Protein AF-A0A3D1TT75-F1 (afdb_monomer_lite)

Sequence (103 aa):
RLPCFKLGLRMGDPRFLKRFARAVRFGSYLRIVEEGQVRAGDAVDVIHRPAHGVSVALMGRSRLEDPSLGNQLLAAPEIPDRWRRRLENEVLSHHDLRTRGSS

Secondary structure (DSSP, 8-state):
----HHHHHHTT-TTHHHHHHHHT--------SS-----TT---------TT---HHHHHHHHHT-GGGHHHHTT-TTS-HHHHHHHHHHHHHHHHHHHTT--

Foldseek 3Di:
DQDDQVVCVVVVHSCVNVVVLVVLPDDDDDDPPDDDDDDPPDDDDDPDDDPLPDDSSLVSCCVPPNVVSLVSNCSDPPPDPVSVVVSVVSVVVVVVVVVVVPD

Radius of gyration: 17.47 Å; chains: 1; bounding box: 44×21×50 Å

Structure (mmCIF, N/CA/C/O backbone):
data_AF-A0A3D1TT75-F1
#
_entry.id   AF-A0A3D1TT75-F1
#
loop_
_atom_site.group_PDB
_atom_site.id
_atom_site.type_symbol
_atom_site.label_atom_id
_atom_site.label_alt_id
_atom_site.label_comp_id
_atom_site.label_asym_id
_atom_site.label_entity_id
_atom_site.label_seq_id
_atom_site.pdbx_PDB_ins_code
_atom_site.Cartn_x
_atom_site.Cartn_y
_atom_site.Cartn_z
_atom_site.occupancy
_atom_site.B_iso_or_equiv
_atom_site.auth_seq_id
_atom_site.auth_comp_id
_atom_site.auth_asym_id
_atom_site.auth_atom_id
_atom_site.pdbx_PDB_model_num
ATOM 1 N N . ARG A 1 1 ? 0.486 2.008 1.862 1.00 87.56 1 ARG A N 1
ATOM 2 C CA . ARG A 1 1 ? 1.336 2.713 2.862 1.00 87.56 1 ARG A CA 1
ATOM 3 C C . ARG A 1 1 ? 2.787 2.298 2.649 1.00 87.56 1 ARG A C 1
ATOM 5 O O . ARG A 1 1 ? 3.034 1.104 2.582 1.00 87.56 1 ARG A O 1
ATOM 12 N N . LEU A 1 2 ? 3.734 3.236 2.565 1.00 89.44 2 LEU A N 1
ATOM 13 C CA . LEU A 1 2 ? 5.169 2.914 2.499 1.00 89.44 2 LEU A CA 1
ATOM 14 C C . LEU A 1 2 ? 5.844 3.184 3.855 1.00 89.44 2 LEU A C 1
ATOM 16 O O . LEU A 1 2 ? 5.449 4.133 4.539 1.00 89.44 2 LEU A O 1
ATOM 20 N N . PRO A 1 3 ? 6.813 2.352 4.279 1.00 89.69 3 PRO A N 1
ATOM 21 C CA . PRO A 1 3 ? 7.568 2.588 5.501 1.00 89.69 3 PRO A CA 1
ATOM 22 C C . PRO A 1 3 ? 8.437 3.845 5.353 1.00 89.69 3 PRO A C 1
ATOM 24 O O . PRO A 1 3 ? 8.927 4.156 4.272 1.00 89.69 3 PRO A O 1
ATOM 27 N N . CYS A 1 4 ? 8.646 4.556 6.458 1.00 90.31 4 CYS A N 1
ATOM 28 C CA . CYS A 1 4 ? 9.587 5.675 6.550 1.00 90.31 4 CYS A CA 1
ATOM 29 C C . CYS A 1 4 ? 10.615 5.395 7.651 1.00 90.31 4 CYS A C 1
ATOM 31 O O . CYS A 1 4 ? 10.424 4.475 8.450 1.00 90.31 4 CYS A O 1
ATOM 33 N N . PHE A 1 5 ? 11.682 6.195 7.727 1.00 90.19 5 PHE A N 1
ATOM 34 C CA . PHE A 1 5 ? 12.781 5.987 8.681 1.00 90.19 5 PHE A CA 1
ATOM 35 C C . PHE A 1 5 ? 12.318 5.908 10.150 1.00 90.19 5 PHE A C 1
ATOM 37 O O . PHE A 1 5 ? 12.897 5.159 10.934 1.00 90.19 5 PHE A O 1
ATOM 44 N N . LYS A 1 6 ? 11.219 6.592 10.514 1.00 93.25 6 LYS A N 1
ATOM 45 C CA . LYS A 1 6 ? 10.628 6.541 11.866 1.00 93.25 6 LYS A CA 1
ATOM 46 C C . LYS A 1 6 ? 10.228 5.131 12.299 1.00 93.25 6 LYS A C 1
ATOM 48 O O . LYS A 1 6 ? 10.218 4.845 13.491 1.00 93.25 6 LYS A O 1
ATOM 53 N N . LEU A 1 7 ? 9.915 4.245 11.351 1.00 93.31 7 LEU A N 1
ATOM 54 C CA . LEU A 1 7 ? 9.650 2.844 11.667 1.00 93.31 7 LEU A CA 1
ATOM 55 C C . LEU A 1 7 ? 10.908 2.153 12.209 1.00 93.31 7 LEU A C 1
ATOM 57 O O . LEU A 1 7 ? 10.808 1.412 13.175 1.00 93.31 7 LEU A O 1
ATOM 61 N N . GLY A 1 8 ? 12.085 2.434 11.642 1.00 94.38 8 GLY A N 1
ATOM 62 C CA . GLY A 1 8 ? 13.355 1.901 12.141 1.00 94.38 8 GLY A CA 1
ATOM 63 C C . GLY A 1 8 ? 13.681 2.413 13.540 1.00 94.38 8 GLY A C 1
ATOM 64 O O . GLY A 1 8 ? 14.024 1.619 14.410 1.00 94.38 8 GLY A O 1
ATOM 65 N N . LEU A 1 9 ? 13.462 3.711 13.785 1.00 95.12 9 LEU A N 1
ATOM 66 C CA . LEU A 1 9 ? 13.619 4.309 15.116 1.00 95.12 9 LEU A CA 1
ATOM 67 C C . LEU A 1 9 ? 12.698 3.649 16.150 1.00 95.12 9 LEU A C 1
ATOM 69 O O . LEU A 1 9 ? 13.156 3.260 17.218 1.00 95.12 9 LEU A O 1
ATOM 73 N N . ARG A 1 10 ? 11.413 3.457 15.816 1.00 95.94 10 ARG A N 1
ATOM 74 C CA . ARG A 1 10 ? 10.443 2.806 16.713 1.00 95.94 10 ARG A CA 1
ATOM 75 C C . ARG A 1 10 ? 10.818 1.361 17.042 1.00 95.94 10 ARG A C 1
ATOM 77 O O . ARG A 1 10 ? 10.514 0.894 18.131 1.00 95.94 10 ARG A O 1
ATOM 84 N N . MET A 1 11 ? 11.439 0.661 16.101 1.00 96.56 11 MET A N 1
ATOM 85 C CA . MET A 1 11 ? 11.857 -0.727 16.281 1.00 96.56 11 MET A CA 1
ATOM 86 C C . MET A 1 11 ? 13.268 -0.857 16.873 1.00 96.56 11 MET A C 1
ATOM 88 O O . MET A 1 11 ? 13.736 -1.979 17.033 1.00 96.56 11 MET A O 1
ATOM 92 N N . GLY A 1 12 ? 13.952 0.258 17.166 1.00 96.56 12 GLY A N 1
ATOM 93 C CA . GLY A 1 12 ? 15.318 0.260 17.698 1.00 96.56 12 GLY A CA 1
ATOM 94 C C . GLY A 1 12 ? 16.363 -0.319 16.741 1.00 96.56 12 GLY A C 1
ATOM 95 O O . GLY A 1 12 ? 17.421 -0.752 17.184 1.00 96.56 12 GLY A O 1
ATOM 96 N N . ASP A 1 13 ? 16.075 -0.367 15.435 1.00 95.56 13 ASP A N 1
ATOM 97 C CA . ASP A 1 13 ? 16.930 -1.045 14.462 1.00 95.56 13 ASP A CA 1
ATOM 98 C C . ASP A 1 13 ? 16.978 -0.300 13.111 1.00 95.56 13 ASP A C 1
ATOM 100 O O . ASP A 1 13 ? 15.982 -0.261 12.373 1.00 95.56 13 ASP A O 1
ATOM 104 N N . PRO A 1 14 ? 18.147 0.247 12.718 1.00 89.06 14 PRO A N 1
ATOM 105 C CA . PRO A 1 14 ? 18.300 0.983 11.463 1.00 89.06 14 PRO A CA 1
ATOM 106 C C . PRO A 1 14 ? 18.133 0.101 10.214 1.00 89.06 14 PRO A C 1
ATOM 108 O O . PRO A 1 14 ? 17.798 0.597 9.139 1.00 89.06 14 PRO A O 1
ATOM 111 N N . ARG A 1 15 ? 18.312 -1.221 10.329 1.00 93.00 15 ARG A N 1
ATOM 112 C CA . ARG A 1 15 ? 18.118 -2.199 9.245 1.00 93.00 15 ARG A CA 1
ATOM 113 C C . ARG A 1 15 ? 16.677 -2.705 9.162 1.00 93.00 15 ARG A C 1
ATOM 115 O O . ARG A 1 15 ? 16.355 -3.456 8.235 1.00 93.00 15 ARG A O 1
ATOM 122 N N . PHE A 1 16 ? 15.795 -2.290 10.075 1.00 94.62 16 PHE A N 1
ATOM 123 C CA . PHE A 1 16 ? 14.409 -2.754 10.110 1.00 94.62 16 PHE A CA 1
ATOM 124 C C . PHE A 1 16 ? 13.665 -2.474 8.803 1.00 94.62 16 PHE A C 1
ATOM 126 O O . PHE A 1 16 ? 12.945 -3.342 8.320 1.00 94.62 16 PHE A O 1
ATOM 133 N N . LEU A 1 17 ? 13.874 -1.307 8.179 1.00 91.56 17 LEU A N 1
ATOM 134 C CA . LEU A 1 17 ? 13.213 -0.959 6.914 1.00 91.56 17 LEU A CA 1
ATOM 135 C C . LEU A 1 17 ? 13.534 -1.963 5.800 1.00 91.56 17 LEU A C 1
ATOM 137 O O . LEU A 1 17 ? 12.635 -2.359 5.063 1.00 91.56 17 LEU A O 1
ATOM 141 N N . LYS A 1 18 ? 14.790 -2.419 5.712 1.00 90.50 18 LYS A N 1
ATOM 142 C CA . LYS A 1 18 ? 15.212 -3.421 4.723 1.00 90.50 18 LYS A CA 1
ATOM 143 C C . LYS A 1 18 ? 14.538 -4.769 4.974 1.00 90.50 18 LYS A C 1
ATOM 145 O O . LYS A 1 18 ? 14.118 -5.426 4.026 1.00 90.50 18 LYS A O 1
ATOM 150 N N . ARG A 1 19 ? 14.398 -5.180 6.240 1.00 92.56 19 ARG A N 1
ATOM 151 C CA . ARG A 1 19 ? 13.649 -6.400 6.594 1.00 92.56 19 ARG A CA 1
ATOM 152 C C . ARG A 1 19 ? 12.158 -6.261 6.300 1.00 92.56 19 ARG A C 1
ATOM 154 O O . ARG A 1 19 ? 11.563 -7.182 5.756 1.00 92.56 19 ARG A O 1
ATOM 161 N N . PHE A 1 20 ? 11.573 -5.111 6.622 1.00 92.62 20 PHE A N 1
ATOM 162 C CA . PHE A 1 20 ? 10.167 -4.825 6.364 1.00 92.62 20 PHE A CA 1
ATOM 163 C C . PHE A 1 20 ? 9.850 -4.858 4.864 1.00 92.62 20 PHE A C 1
ATOM 165 O O . PHE A 1 20 ? 8.865 -5.477 4.471 1.00 92.62 20 PHE A O 1
ATOM 172 N N . ALA A 1 21 ? 10.705 -4.246 4.035 1.00 91.38 21 ALA A N 1
ATOM 173 C CA . ALA A 1 21 ? 10.571 -4.272 2.580 1.00 91.38 21 ALA A CA 1
ATOM 174 C C . ALA A 1 21 ? 10.560 -5.712 2.045 1.00 91.38 21 ALA A C 1
ATOM 176 O O . ALA A 1 21 ? 9.594 -6.109 1.400 1.00 91.38 21 ALA A O 1
ATOM 177 N N . ARG A 1 22 ? 11.550 -6.522 2.452 1.00 91.44 22 ARG A N 1
ATOM 178 C CA . ARG A 1 22 ? 11.673 -7.941 2.074 1.00 91.44 22 ARG A CA 1
ATOM 179 C C . ARG A 1 22 ? 10.498 -8.810 2.515 1.00 91.44 22 ARG A C 1
ATOM 181 O O . ARG A 1 22 ? 10.198 -9.801 1.863 1.00 91.44 22 ARG A O 1
ATOM 188 N N . ALA A 1 23 ? 9.850 -8.477 3.632 1.00 93.31 23 ALA A N 1
ATOM 189 C CA . ALA A 1 23 ? 8.682 -9.216 4.105 1.00 93.31 23 ALA A CA 1
ATOM 190 C C . ALA A 1 23 ? 7.436 -8.959 3.239 1.00 93.31 23 ALA A C 1
ATOM 192 O O . ALA A 1 23 ? 6.510 -9.761 3.257 1.00 93.31 23 ALA A O 1
ATOM 193 N N . VAL A 1 24 ? 7.388 -7.844 2.501 1.00 91.38 24 VAL A N 1
ATOM 194 C CA . VAL A 1 24 ? 6.271 -7.454 1.621 1.00 91.38 24 VAL A CA 1
ATOM 195 C C . VAL A 1 24 ? 4.912 -7.347 2.348 1.00 91.38 24 VAL A C 1
ATOM 197 O O . VAL A 1 24 ? 3.843 -7.400 1.746 1.00 91.38 24 VAL A O 1
ATOM 200 N N . ARG A 1 25 ? 4.924 -7.133 3.671 1.00 91.88 25 ARG A N 1
ATOM 201 C CA . ARG A 1 25 ? 3.717 -7.031 4.519 1.00 91.88 25 ARG A CA 1
ATOM 202 C C . ARG A 1 25 ? 3.283 -5.580 4.716 1.00 91.88 25 ARG A C 1
ATOM 204 O O . ARG A 1 25 ? 3.209 -5.075 5.836 1.00 91.88 25 ARG A O 1
ATOM 211 N N . PHE A 1 26 ? 3.041 -4.880 3.614 1.00 92.62 26 PHE A N 1
ATOM 212 C CA . PHE A 1 26 ? 2.613 -3.483 3.654 1.00 92.62 26 PHE A CA 1
ATOM 213 C C . PHE A 1 26 ? 1.127 -3.367 4.006 1.00 92.62 26 PHE A C 1
ATOM 215 O O . PHE A 1 26 ? 0.298 -4.131 3.522 1.00 92.62 26 PHE A O 1
ATOM 222 N N . GLY A 1 27 ? 0.785 -2.360 4.809 1.00 92.75 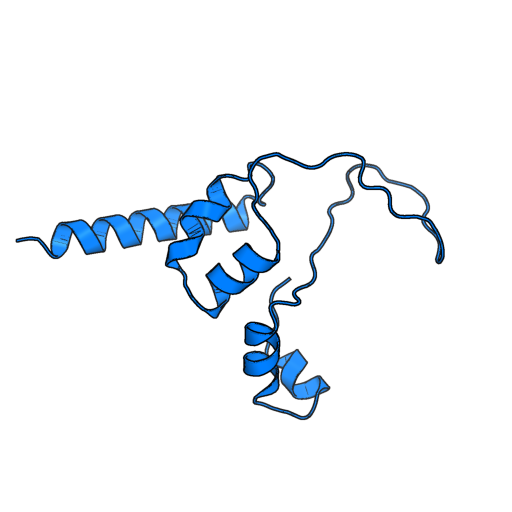27 GLY A N 1
ATOM 223 C CA . GLY A 1 27 ? -0.604 -1.943 4.995 1.00 92.75 27 GLY A CA 1
ATOM 224 C C . GLY A 1 27 ? -1.089 -1.018 3.873 1.00 92.75 27 GLY A C 1
ATOM 225 O O . GLY A 1 27 ? -0.295 -0.456 3.105 1.00 92.75 27 GLY A O 1
ATOM 226 N N . SER A 1 28 ? -2.396 -0.775 3.837 1.00 92.75 28 SER A N 1
ATOM 227 C CA . SER A 1 28 ? -3.015 0.221 2.959 1.00 92.75 28 SER A CA 1
ATOM 228 C C . SER A 1 28 ? -3.735 1.307 3.755 1.00 92.75 28 SER A C 1
ATOM 230 O O . SER A 1 28 ? -3.896 1.197 4.968 1.00 92.75 28 SER A O 1
ATOM 232 N N . TYR A 1 29 ? -4.122 2.367 3.054 1.00 90.81 29 TYR A N 1
ATOM 233 C CA . TYR A 1 29 ? -5.141 3.298 3.519 1.00 90.81 29 TYR A CA 1
ATOM 234 C C . TYR A 1 29 ? -6.416 3.035 2.727 1.00 90.81 29 TYR A C 1
ATOM 236 O O . TYR A 1 29 ? -6.344 2.661 1.555 1.00 90.81 29 TYR A O 1
ATOM 244 N N . LEU A 1 30 ? -7.557 3.231 3.376 1.00 92.19 30 LEU A N 1
ATOM 245 C CA . LEU A 1 30 ? -8.869 3.183 2.748 1.00 92.19 30 LEU A CA 1
ATOM 246 C C . LEU A 1 30 ? -9.387 4.614 2.605 1.00 92.19 30 LEU A C 1
ATOM 248 O O . LEU A 1 30 ? -9.061 5.481 3.418 1.00 92.19 30 LEU A O 1
ATOM 252 N N . ARG A 1 31 ? -10.172 4.855 1.558 1.00 91.75 31 ARG A N 1
ATOM 253 C CA . ARG A 1 31 ? -10.937 6.091 1.389 1.00 91.75 31 ARG A CA 1
ATOM 254 C C . ARG A 1 31 ? -12.362 5.826 1.861 1.00 91.75 31 ARG A C 1
ATOM 256 O O . ARG A 1 31 ? -12.910 4.776 1.542 1.00 91.75 31 ARG A O 1
ATOM 263 N N . ILE A 1 32 ? -12.948 6.783 2.570 1.00 94.62 32 ILE A N 1
ATOM 264 C CA . ILE A 1 32 ? -14.369 6.755 2.921 1.00 94.62 32 ILE A CA 1
ATOM 265 C C . ILE A 1 32 ? -15.167 6.992 1.636 1.00 94.62 32 ILE A C 1
ATOM 267 O O . ILE A 1 32 ? -14.986 8.017 0.980 1.00 94.62 32 ILE A O 1
ATOM 271 N N . VAL A 1 33 ? -15.975 6.008 1.242 1.00 94.19 33 VAL A N 1
ATOM 272 C CA . VAL A 1 33 ? -16.904 6.121 0.103 1.00 94.19 33 VAL A CA 1
ATOM 273 C C . VAL A 1 33 ? -18.293 6.561 0.554 1.00 94.19 33 VAL A C 1
ATOM 275 O O . VAL A 1 33 ? -18.965 7.278 -0.174 1.00 94.19 33 VAL A O 1
ATOM 278 N N . GLU A 1 34 ? -18.670 6.176 1.771 1.00 97.06 34 GLU A N 1
ATOM 279 C CA . GLU A 1 34 ? -19.915 6.517 2.446 1.00 97.06 34 GLU A CA 1
ATOM 280 C C . GLU A 1 34 ? -19.609 6.654 3.942 1.00 97.06 34 GLU A C 1
ATOM 282 O O . GLU A 1 34 ? -18.848 5.856 4.499 1.00 97.06 34 GLU A O 1
ATOM 287 N N . GLU A 1 35 ? -20.128 7.703 4.575 1.00 98.12 35 GLU A N 1
ATOM 288 C CA . GLU A 1 35 ? -19.946 7.936 6.008 1.00 98.12 35 GLU A CA 1
ATOM 289 C C . GLU A 1 35 ? -20.868 7.034 6.833 1.00 98.12 35 GLU A C 1
ATOM 291 O O . GLU A 1 35 ? -21.982 6.714 6.430 1.00 98.12 35 GLU A O 1
ATOM 296 N N . GLY A 1 36 ? -20.419 6.642 8.023 1.00 97.06 36 GLY A N 1
ATOM 297 C CA . GLY A 1 36 ? -21.187 5.765 8.898 1.00 97.06 36 GLY A CA 1
ATOM 298 C C . GLY A 1 36 ? -20.500 5.530 10.238 1.00 97.06 36 GLY A C 1
ATOM 299 O O . GLY A 1 36 ? -19.455 6.112 10.535 1.00 97.06 36 GLY A O 1
ATOM 300 N N . GLN A 1 37 ? -21.097 4.667 11.059 1.00 97.62 37 GLN A N 1
ATOM 301 C CA . GLN A 1 37 ? -20.527 4.256 12.341 1.00 97.62 37 GLN A CA 1
ATOM 302 C C . GLN A 1 37 ? -19.799 2.919 12.199 1.00 97.62 37 GLN A C 1
ATOM 304 O O . GLN A 1 37 ? -20.312 1.997 11.576 1.00 97.62 37 GLN A O 1
ATOM 309 N N . VAL A 1 38 ? -18.628 2.819 12.824 1.00 96.38 38 VAL A N 1
ATOM 310 C CA . VAL A 1 38 ? -17.831 1.589 12.920 1.00 96.38 38 VAL A CA 1
ATOM 311 C C . VAL A 1 38 ? -17.385 1.385 14.363 1.00 96.38 38 VAL A C 1
ATOM 313 O O . VAL A 1 38 ? -17.116 2.351 15.085 1.00 96.38 38 VAL A O 1
ATOM 316 N N . ARG A 1 39 ? -17.307 0.133 14.799 1.00 97.69 39 ARG A N 1
ATOM 317 C CA . ARG A 1 39 ? -16.925 -0.273 16.153 1.00 97.69 39 ARG A CA 1
ATOM 318 C C . ARG A 1 39 ? -15.899 -1.400 16.104 1.00 97.69 39 ARG A C 1
ATOM 320 O O . ARG A 1 39 ? -15.745 -2.116 15.118 1.00 97.69 39 ARG A O 1
ATOM 327 N N . ALA A 1 40 ? -15.152 -1.548 17.195 1.00 98.00 40 ALA A N 1
ATOM 328 C CA . ALA A 1 40 ? -14.234 -2.669 17.335 1.00 98.00 40 ALA A CA 1
ATOM 329 C C . ALA A 1 40 ? -15.025 -3.986 17.363 1.00 98.00 40 ALA A C 1
ATOM 331 O O . ALA A 1 40 ? -15.961 -4.123 18.146 1.00 98.00 40 ALA A O 1
ATOM 332 N N . GLY A 1 41 ? -14.617 -4.944 16.530 1.00 97.75 41 GLY A N 1
ATOM 333 C CA . GLY A 1 41 ? -15.293 -6.235 16.388 1.00 97.75 41 GLY A CA 1
ATOM 334 C C . GLY A 1 41 ? -16.240 -6.327 15.191 1.00 97.75 41 GLY A C 1
ATOM 335 O O . GLY A 1 41 ? -16.655 -7.438 14.870 1.00 97.75 41 GLY A O 1
ATOM 336 N N . ASP A 1 42 ? -16.530 -5.219 14.503 1.00 97.62 42 ASP A N 1
ATOM 337 C CA . ASP A 1 42 ? -17.312 -5.258 13.265 1.00 97.62 42 ASP A CA 1
ATOM 338 C C . ASP A 1 42 ? -16.597 -6.102 12.196 1.00 97.62 42 ASP A C 1
ATOM 340 O O . ASP A 1 42 ? -15.369 -6.052 12.044 1.00 97.62 42 ASP A O 1
ATOM 344 N N . ALA A 1 43 ? -17.374 -6.891 11.451 1.00 97.56 43 ALA A N 1
ATOM 345 C CA . ALA A 1 43 ? -16.860 -7.699 10.354 1.00 97.56 43 ALA A CA 1
ATOM 346 C C . ALA A 1 43 ? -16.410 -6.817 9.177 1.00 97.56 43 ALA A C 1
ATOM 348 O O . ALA A 1 43 ? -1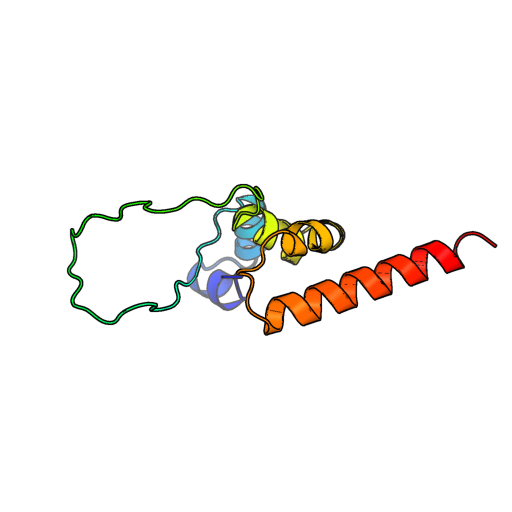6.932 -5.726 8.947 1.00 97.56 43 ALA A O 1
ATOM 349 N N . VAL A 1 44 ? -15.437 -7.313 8.412 1.00 96.06 44 VAL A N 1
ATOM 350 C CA . VAL A 1 44 ? -14.991 -6.687 7.165 1.00 96.06 44 VAL A CA 1
ATOM 351 C C . VAL A 1 44 ? -15.278 -7.645 6.023 1.00 96.06 44 VAL A C 1
ATOM 353 O O . VAL A 1 44 ? -14.582 -8.649 5.864 1.00 96.06 44 VAL A O 1
ATOM 356 N N . ASP A 1 45 ? -16.268 -7.299 5.207 1.00 97.12 45 ASP A N 1
ATOM 357 C CA . ASP A 1 45 ? -16.671 -8.099 4.057 1.00 97.12 45 ASP A CA 1
ATOM 358 C C . ASP A 1 45 ? -16.052 -7.576 2.759 1.00 97.12 45 ASP A C 1
ATOM 360 O O . ASP A 1 45 ? -16.034 -6.378 2.465 1.00 97.12 45 ASP A O 1
ATOM 364 N N . VAL A 1 46 ? -15.549 -8.498 1.937 1.00 96.06 46 VAL A N 1
ATOM 365 C CA . VAL A 1 46 ? -15.075 -8.172 0.589 1.00 96.06 46 VAL A CA 1
ATOM 366 C C . VAL A 1 46 ? -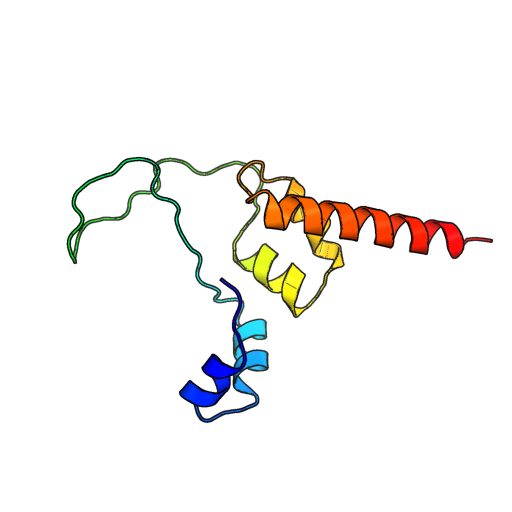16.261 -8.230 -0.367 1.00 96.06 46 VAL A C 1
ATOM 368 O O . VAL A 1 46 ? -16.561 -9.280 -0.926 1.00 96.06 46 VAL A O 1
ATOM 371 N N . ILE A 1 47 ? -16.918 -7.089 -0.573 1.00 96.81 47 ILE A N 1
ATOM 372 C CA . ILE A 1 47 ? -18.084 -6.982 -1.469 1.00 96.81 47 ILE A CA 1
ATOM 373 C C . ILE A 1 47 ? -17.709 -6.900 -2.955 1.00 96.81 47 ILE A C 1
ATOM 375 O O . ILE A 1 47 ? -18.526 -7.176 -3.829 1.00 96.81 47 ILE A O 1
ATOM 379 N N . HIS A 1 48 ? -16.468 -6.514 -3.259 1.00 95.06 48 HIS A N 1
ATOM 380 C CA . HIS A 1 48 ? -15.971 -6.391 -4.623 1.00 95.06 48 HIS A CA 1
ATOM 381 C C . HIS A 1 48 ? -14.476 -6.716 -4.684 1.00 95.06 48 HIS A C 1
ATOM 383 O O . HIS A 1 48 ? -13.694 -6.268 -3.843 1.00 95.06 48 HIS A O 1
ATOM 389 N N . ARG A 1 49 ? -14.069 -7.481 -5.703 1.00 95.50 49 ARG A N 1
ATOM 390 C CA . ARG A 1 49 ? -12.664 -7.758 -6.019 1.00 95.50 49 ARG A CA 1
ATOM 391 C C . ARG A 1 49 ? -12.436 -7.547 -7.523 1.00 95.50 49 ARG A C 1
ATOM 393 O O . ARG A 1 49 ? -12.979 -8.321 -8.309 1.00 95.50 49 ARG A O 1
ATOM 400 N N . PRO A 1 50 ? -11.640 -6.546 -7.929 1.00 95.00 50 PRO A N 1
ATOM 401 C CA . PRO A 1 50 ? -11.375 -6.277 -9.340 1.00 95.00 50 PRO A CA 1
ATOM 402 C C . PRO A 1 50 ? -10.461 -7.342 -9.970 1.00 95.00 50 PRO A C 1
ATOM 404 O O . PRO A 1 50 ? -9.643 -7.968 -9.292 1.00 95.00 50 PRO A O 1
ATOM 407 N N . ALA A 1 51 ? -10.575 -7.533 -11.288 1.00 95.75 51 ALA A N 1
ATOM 408 C CA . ALA A 1 51 ? -9.881 -8.595 -12.029 1.00 95.75 51 ALA A CA 1
ATOM 409 C C . ALA A 1 51 ? -8.395 -8.306 -12.334 1.00 95.75 51 ALA A C 1
ATOM 411 O O . ALA A 1 51 ? -7.652 -9.212 -12.699 1.00 95.75 51 ALA A O 1
ATOM 412 N N . HIS A 1 52 ? -7.934 -7.062 -12.170 1.00 94.88 52 HIS A N 1
ATOM 413 C CA . HIS A 1 52 ? -6.616 -6.594 -12.627 1.00 94.88 52 HIS A CA 1
A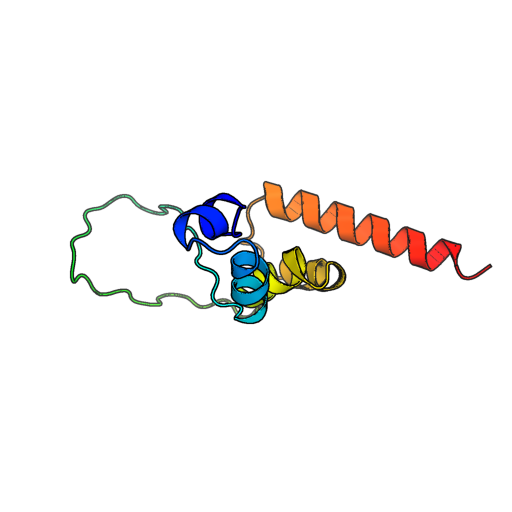TOM 414 C C . HIS A 1 52 ? -5.402 -7.178 -11.872 1.00 94.88 52 HIS A C 1
ATOM 416 O O . HIS A 1 52 ? -4.263 -6.871 -12.209 1.00 94.88 52 HIS A O 1
ATOM 422 N N . GLY A 1 53 ? -5.598 -7.936 -10.787 1.00 93.19 53 GLY A N 1
ATOM 423 C CA . GLY A 1 53 ? -4.511 -8.584 -10.029 1.00 93.19 53 GLY A CA 1
ATOM 424 C C . GLY A 1 53 ? -3.559 -7.653 -9.252 1.00 93.19 53 GLY A C 1
ATOM 425 O O . GLY A 1 53 ? -2.781 -8.131 -8.424 1.00 93.19 53 GLY A O 1
ATOM 426 N N . VAL A 1 54 ? -3.624 -6.331 -9.458 1.00 95.75 54 VAL A N 1
ATOM 427 C CA . VAL A 1 54 ? -2.873 -5.332 -8.676 1.00 95.75 54 VAL A CA 1
ATOM 428 C C . VAL A 1 54 ? -3.108 -5.510 -7.175 1.00 95.75 54 VAL A C 1
ATOM 430 O O . VAL A 1 54 ? -4.240 -5.576 -6.698 1.00 95.75 54 VAL A O 1
ATOM 433 N N . SER A 1 55 ? -2.009 -5.557 -6.420 1.00 95.12 55 SER A N 1
ATOM 434 C CA . SER A 1 55 ? -2.014 -5.760 -4.973 1.00 95.12 55 SER A CA 1
ATOM 435 C C . SER A 1 55 ? -1.132 -4.746 -4.247 1.00 95.12 55 SER A C 1
ATOM 437 O O . SER A 1 55 ? -0.211 -4.147 -4.809 1.00 95.12 55 SER A O 1
ATOM 439 N N . VAL A 1 56 ? -1.364 -4.599 -2.943 1.00 94.50 56 VAL A N 1
ATOM 440 C CA . VAL A 1 56 ? -0.521 -3.776 -2.060 1.00 94.50 56 VAL A CA 1
ATOM 441 C C . VAL A 1 56 ? 0.934 -4.274 -2.046 1.00 94.50 56 VAL A C 1
ATOM 443 O O . VAL A 1 56 ? 1.864 -3.472 -1.957 1.00 94.50 56 VAL A O 1
ATOM 446 N N . ALA A 1 57 ? 1.140 -5.586 -2.195 1.00 95.06 57 ALA A N 1
ATOM 447 C CA . ALA A 1 57 ? 2.459 -6.196 -2.309 1.00 95.06 57 ALA A CA 1
ATOM 448 C C . ALA A 1 57 ? 3.192 -5.761 -3.588 1.00 95.06 57 ALA A C 1
ATOM 450 O O . ALA A 1 57 ? 4.360 -5.374 -3.516 1.00 95.06 57 ALA A O 1
ATOM 451 N N . LEU A 1 58 ? 2.498 -5.755 -4.733 1.00 95.19 58 LEU A N 1
ATOM 452 C CA . LEU A 1 58 ? 3.039 -5.266 -6.005 1.00 95.19 58 LEU A CA 1
ATOM 453 C C . LEU A 1 58 ? 3.450 -3.793 -5.898 1.00 95.19 58 LEU A C 1
ATOM 455 O O . LEU A 1 58 ? 4.552 -3.432 -6.309 1.00 95.19 58 LEU A O 1
ATOM 459 N N . MET A 1 59 ? 2.615 -2.958 -5.268 1.00 93.44 59 MET A N 1
ATOM 460 C CA . MET A 1 59 ? 2.970 -1.561 -5.011 1.00 93.44 59 MET A CA 1
ATOM 461 C C . MET A 1 59 ? 4.230 -1.460 -4.144 1.00 93.44 59 MET A C 1
ATOM 463 O O . MET A 1 59 ? 5.141 -0.711 -4.476 1.00 93.44 59 MET A O 1
ATOM 467 N N . GLY A 1 60 ? 4.322 -2.226 -3.057 1.00 93.56 60 GLY A N 1
ATOM 468 C CA . GLY A 1 60 ? 5.504 -2.240 -2.195 1.00 93.56 60 GLY A CA 1
ATOM 469 C C . GLY A 1 60 ? 6.794 -2.611 -2.934 1.00 93.56 60 GLY A C 1
ATOM 470 O O . GLY A 1 60 ? 7.772 -1.867 -2.857 1.00 93.56 60 GLY A O 1
ATOM 471 N N . ARG A 1 61 ? 6.773 -3.712 -3.698 1.00 93.44 61 ARG A N 1
ATOM 472 C CA . ARG A 1 61 ? 7.914 -4.167 -4.514 1.00 93.44 61 ARG A CA 1
ATOM 473 C C . ARG A 1 61 ? 8.303 -3.143 -5.568 1.00 93.44 61 ARG A C 1
ATOM 475 O O . ARG A 1 61 ? 9.472 -2.788 -5.664 1.00 93.44 61 ARG A O 1
ATOM 482 N N . SER A 1 62 ? 7.317 -2.595 -6.279 1.00 92.69 62 SER A N 1
ATOM 483 C CA . SER A 1 62 ? 7.567 -1.572 -7.291 1.00 92.69 62 SER A CA 1
ATOM 484 C C . SER A 1 62 ? 8.296 -0.353 -6.722 1.00 92.69 62 SER A C 1
ATOM 486 O O . SER A 1 62 ? 9.100 0.282 -7.393 1.00 92.69 62 SER A O 1
ATOM 488 N N . ARG A 1 63 ? 7.998 0.013 -5.473 1.00 89.88 63 ARG A N 1
ATOM 489 C CA . ARG A 1 63 ? 8.533 1.236 -4.867 1.00 89.88 63 ARG A CA 1
ATOM 490 C C . ARG A 1 63 ? 9.857 1.048 -4.143 1.00 89.88 63 ARG A C 1
ATOM 492 O O . ARG A 1 63 ? 10.596 2.021 -4.032 1.00 89.88 63 ARG A O 1
ATOM 499 N N . LEU A 1 64 ? 10.121 -0.135 -3.594 1.00 89.81 64 LEU A N 1
ATOM 500 C CA . LEU A 1 64 ? 11.293 -0.368 -2.745 1.00 89.81 64 LEU A CA 1
ATOM 501 C C . LEU A 1 64 ? 12.339 -1.295 -3.366 1.00 89.81 64 LEU A C 1
ATOM 503 O O . LEU A 1 64 ? 13.455 -1.339 -2.854 1.00 89.81 64 LEU A O 1
ATOM 507 N N . GLU A 1 65 ? 11.990 -2.033 -4.418 1.00 88.44 65 GLU A N 1
ATOM 508 C CA . GLU A 1 65 ? 12.854 -3.066 -4.997 1.00 88.44 65 GLU A CA 1
ATOM 509 C C . GLU A 1 65 ? 13.036 -2.871 -6.503 1.00 88.44 65 GLU A C 1
ATOM 511 O O . GLU A 1 65 ? 14.167 -2.715 -6.953 1.00 88.44 65 GLU A O 1
ATOM 516 N N . ASP A 1 66 ? 11.944 -2.830 -7.269 1.00 89.56 66 ASP A N 1
ATOM 517 C CA . ASP A 1 66 ? 12.000 -2.829 -8.734 1.00 89.56 66 ASP A CA 1
ATOM 518 C C . ASP A 1 66 ? 11.008 -1.824 -9.353 1.00 89.56 66 ASP A C 1
ATOM 520 O O . ASP A 1 66 ? 9.832 -2.148 -9.561 1.00 89.56 66 ASP A O 1
ATOM 524 N N . PRO A 1 67 ? 11.466 -0.604 -9.695 1.00 87.94 67 PRO A N 1
ATOM 525 C CA . PRO A 1 67 ? 10.639 0.417 -10.335 1.00 87.94 67 PRO A CA 1
ATOM 526 C C . PRO A 1 67 ? 9.965 -0.030 -11.637 1.00 87.94 67 PRO A C 1
ATOM 528 O O . PRO A 1 67 ? 8.896 0.493 -11.958 1.00 87.94 67 PRO A O 1
ATOM 531 N N . SER A 1 68 ? 10.524 -1.014 -12.355 1.00 87.44 68 SER A N 1
ATOM 532 C CA . SER A 1 68 ? 9.976 -1.481 -13.635 1.00 87.44 68 SER A CA 1
ATOM 533 C C . SER A 1 68 ? 8.592 -2.118 -13.493 1.00 87.44 68 SER A C 1
ATOM 535 O O . SER A 1 68 ? 7.782 -2.025 -14.411 1.00 87.44 68 SER A O 1
ATOM 537 N N . LEU A 1 69 ? 8.261 -2.645 -12.307 1.00 91.25 69 LEU A N 1
ATOM 538 C CA . LEU A 1 69 ? 6.934 -3.174 -11.970 1.00 91.25 69 LEU A CA 1
ATOM 539 C C . LEU A 1 69 ? 5.849 -2.084 -11.892 1.00 91.25 69 LEU A C 1
ATOM 541 O O . LEU A 1 69 ? 4.672 -2.388 -11.703 1.00 91.25 69 LEU A O 1
ATOM 545 N N . GLY A 1 70 ? 6.227 -0.804 -11.986 1.00 92.19 70 GLY A N 1
ATOM 546 C CA . GLY A 1 70 ? 5.303 0.326 -11.909 1.00 92.19 70 GLY A CA 1
ATOM 547 C C . GLY A 1 70 ? 4.253 0.334 -13.020 1.00 92.19 70 GLY A C 1
ATOM 548 O O . GLY A 1 70 ? 3.116 0.726 -12.772 1.00 92.19 70 GLY A O 1
ATOM 549 N N . ASN A 1 71 ? 4.586 -0.161 -14.214 1.00 92.56 71 ASN A N 1
ATOM 550 C CA . ASN A 1 71 ? 3.637 -0.246 -15.327 1.00 92.56 71 ASN A CA 1
ATOM 551 C C . ASN A 1 71 ? 2.434 -1.153 -15.007 1.00 92.56 71 ASN A C 1
ATOM 553 O O . ASN A 1 71 ? 1.307 -0.817 -15.354 1.00 92.56 71 ASN A O 1
ATOM 557 N N . GLN A 1 72 ? 2.649 -2.257 -14.286 1.00 94.44 72 GLN A N 1
ATOM 558 C CA . GLN A 1 72 ? 1.589 -3.193 -13.900 1.00 94.44 72 GLN A CA 1
ATOM 559 C C . GLN A 1 72 ? 0.564 -2.539 -12.970 1.00 94.44 72 GLN A C 1
ATOM 561 O O . GLN A 1 72 ? -0.610 -2.894 -12.993 1.00 94.44 72 GLN A O 1
ATOM 566 N N . LEU A 1 73 ? 0.986 -1.556 -12.168 1.00 95.00 73 LEU A N 1
ATOM 567 C CA . LEU A 1 73 ? 0.085 -0.824 -11.281 1.00 95.00 73 LEU A CA 1
ATOM 568 C C . LEU A 1 73 ? -0.959 -0.017 -12.068 1.00 95.00 73 LEU A C 1
ATOM 570 O O . LEU A 1 73 ? -2.082 0.127 -11.594 1.00 95.00 73 LEU A O 1
ATOM 574 N N . LEU A 1 74 ? -0.638 0.456 -13.277 1.00 94.06 74 LEU A N 1
ATOM 575 C CA . LEU A 1 74 ? -1.560 1.253 -14.099 1.00 94.06 74 LEU A CA 1
ATOM 576 C C . LEU A 1 74 ? -2.793 0.469 -14.576 1.00 94.06 74 LEU A C 1
ATOM 578 O O . LEU A 1 74 ? -3.775 1.094 -14.974 1.00 94.06 74 LEU A O 1
ATOM 582 N N . ALA A 1 75 ? -2.779 -0.865 -14.473 1.00 94.81 75 ALA A N 1
ATOM 583 C CA . ALA A 1 75 ? -3.938 -1.714 -14.743 1.00 94.81 75 ALA A CA 1
ATOM 584 C C . ALA A 1 75 ? -5.094 -1.512 -13.744 1.00 94.81 75 ALA A C 1
ATOM 586 O O . ALA A 1 75 ? -6.221 -1.906 -14.035 1.00 94.81 75 ALA A O 1
ATOM 587 N N . ALA A 1 76 ? -4.835 -0.909 -12.578 1.00 95.50 76 ALA A N 1
ATOM 588 C CA . ALA A 1 76 ? -5.866 -0.560 -11.606 1.00 95.50 76 ALA A CA 1
ATOM 589 C C . ALA A 1 76 ? -6.361 0.885 -11.832 1.00 95.50 76 ALA A C 1
ATOM 591 O O . ALA A 1 76 ? -5.606 1.841 -11.588 1.00 95.50 76 ALA A O 1
ATOM 592 N N . PRO A 1 77 ? -7.610 1.098 -12.295 1.00 91.81 77 PRO A N 1
ATOM 593 C CA . PRO A 1 77 ? -8.178 2.437 -12.445 1.00 91.81 77 PRO A CA 1
ATOM 594 C C . PRO A 1 77 ? -8.288 3.190 -11.105 1.00 91.81 77 PRO A C 1
ATOM 596 O O . PRO A 1 77 ? -8.161 4.412 -11.078 1.00 91.81 77 PRO A O 1
ATOM 599 N N . GLU A 1 78 ? -8.420 2.472 -9.989 1.00 90.69 78 GLU A N 1
ATOM 600 C CA . GLU A 1 78 ? -8.654 2.986 -8.634 1.00 90.69 78 GLU A CA 1
ATOM 601 C C . GLU A 1 78 ? -7.406 3.585 -7.970 1.00 90.69 78 GLU A C 1
ATOM 603 O O . GLU A 1 78 ? -7.487 4.137 -6.867 1.00 90.69 78 GLU A O 1
ATOM 608 N N . ILE A 1 79 ? -6.230 3.476 -8.601 1.00 91.06 79 ILE A N 1
ATOM 609 C CA . ILE A 1 79 ? -5.015 4.093 -8.068 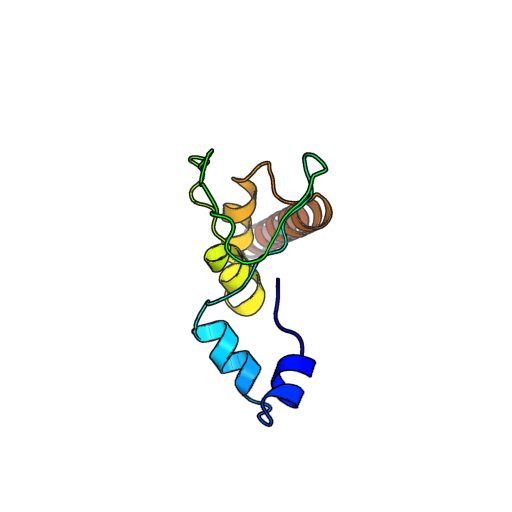1.00 91.06 79 ILE A CA 1
ATOM 610 C C . ILE A 1 79 ? -5.194 5.618 -7.997 1.00 91.06 79 ILE A C 1
ATOM 612 O O . ILE A 1 79 ? -5.533 6.234 -9.007 1.00 91.06 79 ILE A O 1
ATOM 616 N N . PRO A 1 80 ? -4.887 6.256 -6.847 1.00 90.12 80 PRO A N 1
ATOM 617 C CA . PRO A 1 80 ? -5.008 7.703 -6.703 1.00 90.12 80 PRO A CA 1
ATOM 618 C C . PRO A 1 80 ? -4.180 8.476 -7.735 1.00 90.12 80 PRO A C 1
ATOM 620 O O . PRO A 1 80 ? -3.023 8.125 -7.980 1.00 90.12 80 PRO A O 1
ATOM 623 N N . ASP A 1 81 ? -4.699 9.600 -8.235 1.00 90.44 81 ASP A N 1
ATOM 624 C CA . ASP A 1 81 ? -4.077 10.365 -9.330 1.00 90.44 81 ASP A CA 1
ATOM 625 C C . ASP A 1 81 ? -2.622 10.755 -9.077 1.00 90.44 81 ASP A C 1
ATOM 627 O O . ASP A 1 81 ? -1.786 10.738 -9.978 1.00 90.44 81 ASP A O 1
ATOM 631 N N . ARG A 1 82 ? -2.283 11.084 -7.825 1.00 87.81 82 ARG A N 1
ATOM 632 C CA . ARG A 1 82 ? -0.899 11.382 -7.434 1.00 87.81 82 ARG A CA 1
ATOM 633 C C . ARG A 1 82 ? 0.045 10.217 -7.746 1.00 87.81 82 ARG A C 1
ATOM 635 O O . ARG A 1 82 ? 1.1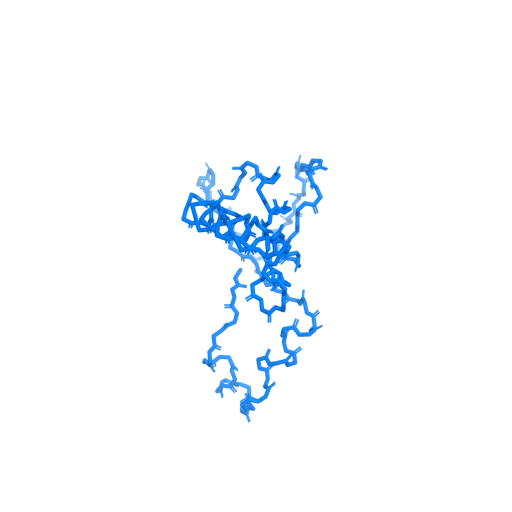83 10.451 -8.145 1.00 87.81 82 ARG A O 1
ATOM 642 N N . TRP A 1 83 ? -0.400 8.987 -7.508 1.00 90.19 83 TRP A N 1
ATOM 643 C CA . TRP A 1 83 ? 0.364 7.788 -7.837 1.00 90.19 83 TRP A CA 1
ATOM 644 C C . TRP A 1 83 ? 0.338 7.516 -9.334 1.00 90.19 83 TRP A C 1
ATOM 646 O O . TRP A 1 83 ? 1.401 7.275 -9.892 1.00 90.19 83 TRP A O 1
ATOM 656 N N . ARG A 1 84 ? -0.827 7.633 -9.982 1.00 92.94 84 ARG A N 1
ATOM 657 C CA . ARG A 1 84 ? -0.978 7.446 -11.431 1.00 92.94 84 ARG A CA 1
ATOM 658 C C . ARG A 1 84 ? -0.010 8.322 -12.229 1.00 92.94 84 ARG A C 1
ATOM 660 O O . ARG A 1 84 ? 0.841 7.779 -12.923 1.00 92.94 84 ARG A O 1
ATOM 667 N N . ARG A 1 85 ? -0.030 9.643 -12.012 1.00 92.19 85 ARG A N 1
ATOM 668 C CA . ARG A 1 85 ? 0.867 10.590 -12.702 1.00 92.19 85 ARG A CA 1
ATOM 669 C C . ARG A 1 85 ? 2.339 10.235 -12.531 1.00 92.19 85 ARG A C 1
ATOM 671 O O . ARG A 1 85 ? 3.134 10.329 -13.458 1.00 92.19 85 ARG A O 1
ATOM 678 N N . ARG A 1 86 ? 2.724 9.830 -11.318 1.00 89.19 86 ARG A N 1
ATOM 679 C CA . ARG A 1 86 ? 4.102 9.418 -11.045 1.00 89.19 86 ARG A CA 1
ATOM 680 C C . ARG A 1 86 ? 4.478 8.159 -11.829 1.00 89.19 86 ARG A C 1
ATOM 682 O O . ARG A 1 86 ? 5.572 8.110 -12.377 1.00 89.19 86 ARG A O 1
ATOM 689 N N . LEU A 1 87 ? 3.599 7.160 -11.856 1.00 91.69 87 LEU A N 1
ATOM 690 C CA . LEU A 1 87 ? 3.825 5.901 -12.565 1.00 91.69 87 LEU A CA 1
ATOM 691 C C . LEU A 1 87 ? 3.908 6.116 -14.079 1.00 91.69 87 LEU A C 1
ATOM 693 O O . LEU A 1 87 ? 4.802 5.573 -14.715 1.00 91.69 87 LEU A O 1
ATOM 697 N N . GLU A 1 88 ? 3.035 6.950 -14.640 1.00 91.38 88 GLU A N 1
ATOM 698 C CA . GLU A 1 88 ? 3.060 7.327 -16.060 1.00 91.38 88 GLU A CA 1
ATOM 699 C C . GLU A 1 88 ? 4.387 7.998 -16.433 1.00 91.38 88 GLU A C 1
ATOM 701 O O . GLU A 1 88 ? 5.049 7.566 -17.376 1.00 91.38 88 GLU A O 1
ATOM 706 N N . ASN A 1 89 ? 4.844 8.971 -15.636 1.00 88.12 89 ASN A N 1
ATOM 707 C CA . ASN A 1 89 ? 6.142 9.621 -15.847 1.00 88.12 89 ASN A CA 1
ATOM 708 C C . ASN A 1 89 ? 7.311 8.625 -15.791 1.00 88.12 89 ASN A C 1
ATOM 710 O O . ASN A 1 89 ? 8.261 8.731 -16.560 1.00 88.12 89 ASN A O 1
ATOM 714 N N . GLU A 1 90 ? 7.262 7.654 -14.878 1.00 85.56 90 GLU A N 1
ATOM 715 C CA . GLU A 1 90 ? 8.296 6.623 -14.767 1.00 85.56 90 GLU A CA 1
ATOM 716 C C . GLU A 1 90 ? 8.312 5.696 -15.990 1.00 85.56 90 GLU A C 1
ATOM 718 O O . GLU A 1 90 ? 9.394 5.368 -16.476 1.00 85.56 90 GLU A O 1
ATOM 723 N N . VAL A 1 91 ? 7.146 5.303 -16.514 1.00 83.56 91 VAL A N 1
ATOM 724 C CA . VAL A 1 91 ? 7.041 4.476 -17.729 1.00 83.56 91 VAL A CA 1
ATOM 725 C C . VAL A 1 91 ? 7.610 5.208 -18.943 1.00 83.56 91 VAL A C 1
ATOM 727 O O . VAL A 1 91 ? 8.397 4.619 -19.686 1.00 83.56 91 VAL A O 1
ATOM 730 N N . LEU A 1 92 ? 7.275 6.490 -19.107 1.00 79.56 92 LEU A N 1
ATOM 731 C CA . LEU A 1 92 ? 7.796 7.326 -20.192 1.00 79.56 92 LEU A CA 1
ATOM 732 C C . LEU A 1 92 ? 9.329 7.433 -20.127 1.00 79.56 92 LEU A C 1
ATOM 734 O O . LEU A 1 92 ? 10.011 7.150 -21.110 1.00 79.56 92 LEU A O 1
ATOM 738 N N . SER A 1 93 ? 9.891 7.704 -18.944 1.00 77.56 93 SER A N 1
ATOM 739 C CA . SER A 1 93 ? 11.347 7.787 -18.757 1.00 77.56 93 SER A CA 1
ATOM 740 C C . SER A 1 93 ? 12.082 6.466 -19.028 1.00 77.56 93 SER A C 1
ATOM 742 O O . SER A 1 93 ? 13.204 6.479 -19.528 1.00 77.56 93 SER A O 1
ATOM 744 N N . HIS A 1 94 ? 11.484 5.310 -18.712 1.00 68.81 94 HIS A N 1
ATOM 745 C CA . HIS A 1 94 ? 12.100 4.006 -19.009 1.00 68.81 94 HIS A CA 1
ATOM 746 C C . HIS A 1 94 ? 12.020 3.639 -20.495 1.00 68.81 94 HIS A C 1
ATOM 748 O O . HIS A 1 94 ? 12.894 2.923 -20.990 1.00 68.81 94 HIS A O 1
ATOM 754 N N . HIS A 1 95 ? 10.998 4.116 -21.207 1.00 63.72 95 HIS A N 1
ATOM 755 C CA . HIS A 1 95 ? 10.889 3.945 -22.652 1.00 63.72 95 HIS A CA 1
ATOM 756 C C . HIS A 1 95 ? 12.008 4.710 -23.381 1.00 63.72 95 HIS A C 1
ATOM 758 O O . HIS A 1 95 ? 12.697 4.133 -24.221 1.00 63.72 95 HIS A O 1
ATOM 764 N N . ASP A 1 96 ? 12.279 5.953 -22.974 1.00 62.69 96 ASP A N 1
ATOM 765 C CA . ASP A 1 96 ? 13.322 6.800 -23.573 1.00 62.69 96 ASP A CA 1
ATOM 766 C C . ASP A 1 96 ? 14.754 6.291 -23.341 1.00 62.69 96 ASP A C 1
ATOM 768 O O . ASP A 1 96 ? 15.642 6.502 -24.168 1.00 62.69 96 ASP A O 1
ATOM 772 N N . LEU A 1 97 ? 15.002 5.593 -22.230 1.00 60.00 97 LEU A N 1
ATOM 773 C CA . LEU A 1 97 ? 16.306 4.977 -21.961 1.00 60.00 97 LEU A CA 1
ATOM 774 C C . LEU A 1 97 ? 16.551 3.725 -22.814 1.00 60.00 97 LEU A C 1
ATOM 776 O O . LEU A 1 97 ? 17.698 3.425 -23.142 1.00 60.00 97 LEU A O 1
ATOM 780 N N . ARG A 1 98 ? 15.493 3.002 -23.203 1.00 58.34 98 ARG A N 1
ATOM 781 C CA . ARG A 1 98 ? 15.603 1.819 -24.072 1.00 58.34 98 ARG A CA 1
ATOM 782 C C . ARG A 1 98 ? 15.799 2.188 -25.541 1.00 58.34 98 ARG A C 1
ATOM 784 O O . ARG A 1 98 ? 16.513 1.477 -26.239 1.00 58.34 98 ARG A O 1
ATOM 791 N N . THR A 1 99 ? 15.221 3.294 -26.005 1.00 58.03 99 THR A N 1
ATOM 792 C CA . THR A 1 99 ? 15.366 3.752 -27.399 1.00 58.03 99 THR A CA 1
ATOM 793 C C . THR A 1 99 ? 16.729 4.389 -27.679 1.00 58.03 99 THR A C 1
ATOM 795 O O . THR A 1 99 ? 17.227 4.279 -28.794 1.00 58.03 99 THR A O 1
ATOM 798 N N . ARG A 1 100 ? 17.382 4.988 -26.672 1.00 54.69 100 ARG A N 1
ATOM 799 C CA . ARG A 1 100 ? 18.728 5.586 -26.803 1.00 54.69 100 ARG A CA 1
ATOM 800 C C . ARG A 1 100 ? 19.895 4.595 -26.702 1.00 54.69 100 ARG A C 1
ATOM 802 O O . ARG A 1 100 ? 21.017 4.978 -27.000 1.00 54.69 100 ARG A O 1
ATOM 809 N N . GLY A 1 101 ? 19.656 3.356 -26.270 1.00 50.53 101 GLY A N 1
ATOM 810 C CA . GLY A 1 101 ? 20.690 2.319 -26.120 1.00 50.53 101 GLY A CA 1
ATOM 811 C C . GLY A 1 101 ? 20.826 1.360 -27.309 1.00 50.53 101 GLY A C 1
ATOM 812 O O . GLY A 1 101 ? 21.527 0.361 -27.188 1.00 50.53 101 GLY A O 1
ATOM 813 N N . SER A 1 102 ? 20.126 1.621 -28.419 1.00 48.84 102 SER A N 1
ATOM 814 C CA . SER A 1 102 ? 20.086 0.758 -29.611 1.00 48.84 102 SER A CA 1
ATOM 815 C C . SER A 1 102 ? 20.638 1.446 -30.873 1.00 48.84 102 SER A C 1
ATOM 817 O O . SER A 1 102 ? 20.217 1.122 -31.984 1.00 48.84 102 SER A O 1
ATOM 819 N N . SER A 1 103 ? 21.552 2.407 -30.721 1.00 41.88 103 SER A N 1
ATOM 820 C CA . SER A 1 103 ? 22.303 3.030 -31.825 1.00 41.88 103 SER A CA 1
ATOM 821 C C . SER A 1 103 ? 23.796 2.971 -31.561 1.00 41.88 103 SER A C 1
ATOM 823 O O . SER A 1 103 ? 24.174 3.125 -30.378 1.00 41.88 103 SER A O 1
#

pLDDT: mean 89.19, std 11.44, range [41.88, 98.12]